Protein AF-A0A011TYC0-F1 (afdb_monomer_lite)

Foldseek 3Di:
DDPLCPPLADFPCLVVQLLSLLLDPPDDQVQDDDDPVLCVVLVHFDPQAPDRSSLSSNSSSVPTGDHDDDDDPDDDDDDPPDPVNDPVCLVRNLVRSLVSLVVC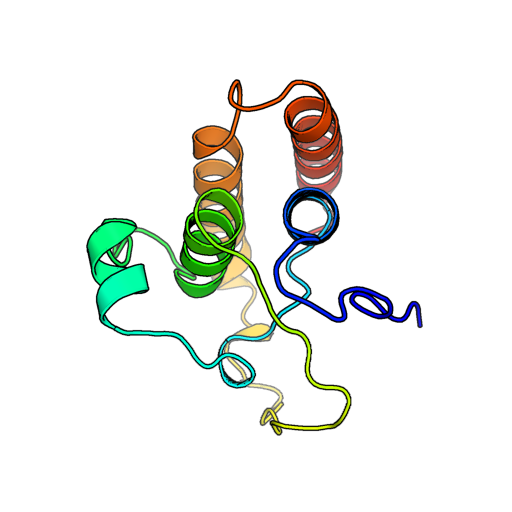PPVDPSSNVSNVVNNVCVVVVHD

Radius of gyration: 14.93 Å; chains: 1; bounding box: 38×31×38 Å

Sequence (127 aa):
MLPRLDGLIGPDRRYEFMSRMLQENVVPAPAVAMRTSAVRNAGGWDESLVFEDYDMWLKLGRQYGVAYTPGVVTAYRNLPGSMSHAQEWHAAMEGSLLRILDGIRGSDAGWDEIIRDRIARIGAGSL

Secondary structure (DSSP, 8-state):
---TTTT--STT-HHHHHHHHHH-----GGG----HHHHHHTT---TTSS--HHHHHHHHHTTS------S--------TT-GGG-GGGHHHHHHHHHHHHHTTTTS-HHHHHHHHHHHHHHHTT--

Structure (mmCIF, N/CA/C/O backbone):
data_AF-A0A011TYC0-F1
#
_entry.id   AF-A0A011TYC0-F1
#
loop_
_atom_site.group_PDB
_atom_site.id
_atom_site.type_symbol
_atom_site.label_atom_id
_atom_site.label_alt_id
_atom_site.label_comp_id
_atom_site.label_asym_id
_atom_site.label_entity_id
_atom_site.label_seq_id
_atom_site.pdbx_PDB_ins_code
_atom_site.Cartn_x
_atom_site.Cartn_y
_atom_site.Cartn_z
_atom_site.occupancy
_atom_site.B_iso_or_equiv
_atom_site.auth_seq_id
_atom_site.auth_comp_id
_atom_site.auth_asym_id
_atom_site.auth_atom_id
_atom_site.pdbx_PDB_model_num
ATOM 1 N N . MET A 1 1 ? 5.902 -20.657 1.930 1.00 39.56 1 MET A N 1
ATOM 2 C CA . MET A 1 1 ? 5.093 -19.516 1.454 1.00 39.56 1 MET A CA 1
ATOM 3 C C . MET A 1 1 ? 4.220 -19.087 2.620 1.00 39.56 1 MET A C 1
ATOM 5 O O . MET A 1 1 ? 3.355 -19.857 3.007 1.00 39.56 1 MET A O 1
ATOM 9 N N . LEU A 1 2 ? 4.538 -17.964 3.272 1.00 38.28 2 LEU A N 1
ATOM 10 C CA . LEU A 1 2 ? 3.740 -17.482 4.403 1.00 38.28 2 LEU A CA 1
ATOM 11 C C . LEU A 1 2 ? 2.335 -17.126 3.907 1.00 38.28 2 LEU A C 1
ATOM 13 O O . LEU A 1 2 ? 2.219 -16.532 2.830 1.00 38.28 2 LEU A O 1
ATOM 17 N N . PRO A 1 3 ? 1.283 -17.433 4.669 1.00 48.69 3 PRO A N 1
ATOM 18 C CA . PRO A 1 3 ? -0.030 -16.930 4.348 1.00 48.69 3 PRO A CA 1
ATOM 19 C C . PRO A 1 3 ? -0.089 -15.445 4.722 1.00 48.69 3 PRO A C 1
ATOM 21 O O . PRO A 1 3 ? -0.271 -15.065 5.882 1.00 48.69 3 PRO A O 1
ATOM 24 N N . ARG A 1 4 ? 0.182 -14.582 3.739 1.00 63.16 4 ARG A N 1
ATOM 25 C CA . ARG A 1 4 ? 0.539 -13.176 3.993 1.00 63.16 4 ARG A CA 1
ATOM 26 C C . ARG A 1 4 ? -0.595 -12.348 4.605 1.00 63.16 4 ARG A C 1
ATOM 28 O O . ARG A 1 4 ? -0.296 -11.331 5.219 1.00 63.16 4 ARG A O 1
ATOM 35 N N . LEU A 1 5 ? -1.849 -12.803 4.532 1.00 68.12 5 LEU A N 1
ATOM 36 C CA . LEU A 1 5 ? -3.020 -12.143 5.130 1.00 68.12 5 LEU A CA 1
ATOM 37 C C . LEU A 1 5 ? -3.921 -13.093 5.945 1.00 68.12 5 LEU A C 1
ATOM 39 O O . LEU A 1 5 ? -4.997 -12.680 6.378 1.00 68.12 5 LEU A O 1
ATOM 43 N N . ASP A 1 6 ? -3.507 -14.345 6.187 1.00 65.44 6 ASP A N 1
ATOM 44 C CA . ASP A 1 6 ? -4.338 -15.260 6.980 1.00 65.44 6 ASP A CA 1
ATOM 45 C C . ASP A 1 6 ? -4.484 -14.745 8.415 1.00 65.44 6 ASP A C 1
ATOM 47 O O . ASP A 1 6 ? -3.541 -14.222 9.017 1.00 65.44 6 ASP A O 1
ATOM 51 N N . GLY A 1 7 ? -5.690 -14.901 8.959 1.00 63.12 7 GLY A N 1
ATOM 52 C CA . GLY A 1 7 ? -6.052 -14.392 10.281 1.00 63.12 7 GLY A CA 1
ATOM 53 C C . GLY A 1 7 ? -6.607 -12.964 10.285 1.00 63.12 7 GLY A C 1
ATOM 54 O O . GLY A 1 7 ? -7.148 -12.549 11.307 1.00 63.12 7 GLY A O 1
ATOM 55 N N . LEU A 1 8 ? -6.586 -12.241 9.155 1.00 64.31 8 LEU A N 1
ATOM 56 C CA . LEU A 1 8 ? -7.276 -10.949 8.983 1.00 64.31 8 LEU A CA 1
ATOM 57 C C . LEU A 1 8 ? -8.770 -11.126 8.641 1.00 64.31 8 LEU A C 1
ATOM 59 O O . LEU A 1 8 ? -9.315 -10.479 7.745 1.00 64.31 8 LEU A O 1
ATOM 63 N N . ILE A 1 9 ? -9.443 -12.041 9.339 1.00 58.09 9 ILE A N 1
ATOM 64 C CA . ILE A 1 9 ? -10.889 -12.227 9.206 1.00 58.09 9 ILE A CA 1
ATOM 65 C C . ILE A 1 9 ? -11.572 -11.153 10.058 1.00 58.09 9 ILE A C 1
ATOM 67 O O . ILE A 1 9 ? -11.552 -11.219 11.285 1.00 58.09 9 ILE A O 1
ATOM 71 N N . GLY A 1 10 ? -12.186 -10.174 9.396 1.00 58.59 10 GLY A N 1
ATOM 72 C CA . GLY A 1 10 ? -13.012 -9.144 10.028 1.00 58.59 10 GLY A CA 1
ATOM 73 C C . GLY A 1 10 ? -12.387 -7.737 10.030 1.00 58.59 10 GLY A C 1
ATOM 74 O O . GLY A 1 10 ? -11.165 -7.593 10.034 1.00 58.59 10 GLY A O 1
ATOM 75 N N . PRO A 1 11 ? -13.230 -6.687 10.035 1.00 63.19 11 PRO A N 1
ATOM 76 C CA . PRO A 1 11 ? -12.836 -5.297 9.775 1.00 63.19 11 PRO A CA 1
ATOM 77 C C . PRO A 1 11 ? -11.899 -4.682 10.829 1.00 63.19 11 PRO A C 1
ATOM 79 O O . PRO A 1 11 ? -11.241 -3.685 10.546 1.00 63.19 11 PRO A O 1
ATOM 82 N N . ASP A 1 12 ? -11.780 -5.265 12.019 1.00 70.75 12 ASP A N 1
ATOM 83 C CA . ASP A 1 12 ? -11.117 -4.607 13.155 1.00 70.75 12 ASP A CA 1
ATOM 84 C C . ASP A 1 12 ? -9.594 -4.831 13.216 1.00 70.75 12 ASP A C 1
ATOM 86 O O . ASP A 1 12 ? -8.912 -4.329 14.107 1.00 70.75 12 ASP A O 1
ATOM 90 N N . ARG A 1 13 ? -9.010 -5.547 12.245 1.00 80.94 13 ARG A N 1
ATOM 91 C CA . ARG A 1 13 ? -7.571 -5.892 12.216 1.00 80.94 13 ARG A CA 1
ATOM 92 C C . ARG A 1 13 ? -6.713 -4.876 11.459 1.00 80.94 13 ARG A C 1
ATOM 94 O O . ARG A 1 13 ? -5.693 -5.214 10.859 1.00 80.94 13 ARG A O 1
ATOM 101 N N . ARG A 1 14 ? -7.119 -3.608 11.512 1.00 86.50 14 ARG A N 1
ATOM 102 C CA . ARG A 1 14 ? -6.520 -2.498 10.764 1.00 86.50 14 ARG A CA 1
ATOM 103 C C . ARG A 1 14 ? -5.011 -2.362 10.992 1.00 86.50 14 ARG A C 1
ATOM 105 O O . ARG A 1 14 ? -4.261 -2.230 10.031 1.00 86.50 14 ARG A O 1
ATOM 112 N N . TYR A 1 15 ? -4.567 -2.412 12.250 1.00 89.31 15 TYR A N 1
ATOM 113 C CA . TYR A 1 15 ? -3.147 -2.265 12.582 1.00 89.31 15 TYR A CA 1
ATOM 114 C C . TYR A 1 15 ? -2.304 -3.385 11.967 1.00 89.31 15 TYR A C 1
ATOM 116 O O . TYR A 1 15 ? -1.308 -3.113 11.311 1.00 89.31 15 TYR A O 1
ATOM 124 N N . GLU A 1 16 ? -2.746 -4.635 12.104 1.00 88.44 16 GLU A N 1
ATOM 125 C CA . GLU A 1 16 ? -2.044 -5.796 11.555 1.00 88.44 16 GLU A CA 1
ATOM 126 C C . GLU A 1 16 ? -2.020 -5.785 10.020 1.00 88.44 16 GLU A C 1
ATOM 128 O O . GLU A 1 16 ? -0.985 -6.079 9.420 1.00 88.44 16 GLU A O 1
ATOM 133 N N . PHE A 1 17 ? -3.135 -5.404 9.384 1.00 90.00 17 PHE A N 1
ATOM 134 C CA . PHE A 1 17 ? -3.180 -5.187 7.939 1.00 90.00 17 PHE A CA 1
ATOM 135 C C . PHE A 1 17 ? -2.142 -4.143 7.508 1.00 90.00 17 PHE A C 1
ATOM 137 O O . PHE A 1 17 ? -1.339 -4.411 6.616 1.00 90.00 17 PHE A O 1
ATOM 144 N N . MET A 1 18 ? -2.110 -2.986 8.179 1.00 92.94 18 MET A N 1
ATOM 145 C CA . MET A 1 18 ? -1.152 -1.921 7.884 1.00 92.94 18 MET A CA 1
ATOM 146 C C . MET A 1 18 ? 0.291 -2.375 8.091 1.00 92.94 18 MET A C 1
ATOM 148 O O . MET A 1 18 ? 1.108 -2.174 7.200 1.00 92.94 18 MET A O 1
ATOM 152 N N . SER A 1 19 ? 0.611 -3.042 9.202 1.00 92.75 19 SER A N 1
ATOM 153 C CA . SER A 1 19 ? 1.960 -3.556 9.461 1.00 92.75 19 SER A CA 1
ATOM 154 C C . SER A 1 19 ? 2.435 -4.503 8.356 1.00 92.75 19 SER A C 1
ATOM 156 O O . SER A 1 19 ? 3.564 -4.376 7.889 1.00 92.75 19 SER A O 1
ATOM 158 N N . ARG A 1 20 ? 1.572 -5.411 7.883 1.00 91.25 20 ARG A N 1
ATOM 159 C CA . ARG A 1 20 ? 1.898 -6.344 6.789 1.00 91.25 20 ARG A CA 1
ATOM 160 C C . ARG A 1 20 ? 2.061 -5.618 5.454 1.00 91.25 20 ARG A C 1
ATOM 162 O O . ARG A 1 20 ? 3.042 -5.849 4.755 1.00 91.25 20 ARG A O 1
ATOM 169 N N . MET A 1 21 ? 1.150 -4.700 5.128 1.00 93.56 21 MET A N 1
ATOM 170 C CA . MET A 1 21 ? 1.239 -3.912 3.897 1.00 93.56 21 MET A CA 1
ATOM 171 C C . MET A 1 21 ? 2.468 -3.004 3.884 1.00 93.56 21 MET A C 1
ATOM 173 O O . MET A 1 21 ? 3.078 -2.832 2.834 1.00 93.56 21 MET A O 1
ATOM 177 N N . LEU A 1 22 ? 2.873 -2.441 5.024 1.00 95.25 22 LEU A N 1
ATOM 178 C CA . LEU A 1 22 ? 4.084 -1.627 5.142 1.00 95.25 22 LEU A CA 1
ATOM 179 C C . LEU A 1 22 ? 5.365 -2.455 5.021 1.00 95.25 22 LEU A C 1
ATOM 181 O O . LEU A 1 22 ? 6.365 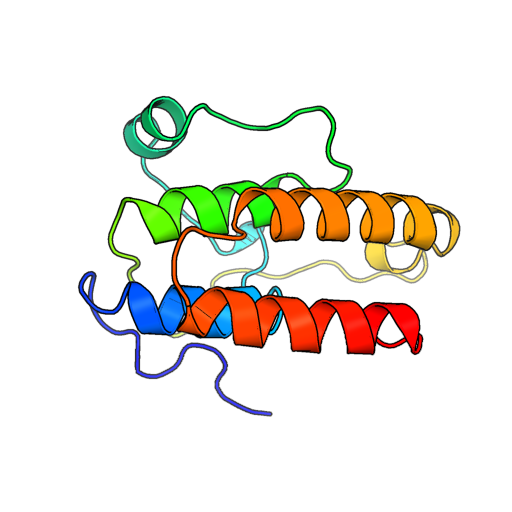-1.913 4.564 1.00 95.25 22 LEU A O 1
ATOM 185 N N . GLN A 1 23 ? 5.347 -3.752 5.338 1.00 93.62 23 GLN A N 1
ATOM 186 C CA . GLN A 1 23 ? 6.482 -4.651 5.094 1.00 93.62 23 GLN A CA 1
ATOM 187 C C . GLN A 1 23 ? 6.655 -4.985 3.608 1.00 93.62 23 GLN A C 1
ATOM 189 O O . GLN A 1 23 ? 7.789 -5.015 3.122 1.00 93.62 23 GLN A O 1
ATOM 194 N N . GLU A 1 24 ? 5.554 -5.225 2.894 1.00 90.00 24 GLU A N 1
ATOM 195 C CA . GLU A 1 24 ? 5.540 -5.581 1.472 1.00 90.00 24 GLU A CA 1
ATOM 196 C C . GLU A 1 24 ? 4.145 -5.326 0.865 1.00 90.00 24 GLU A C 1
ATOM 198 O O . GLU A 1 24 ? 3.130 -5.486 1.542 1.00 90.00 24 GLU A O 1
ATOM 203 N N . ASN A 1 25 ? 4.065 -4.967 -0.423 1.00 91.12 25 ASN A N 1
ATOM 204 C CA . ASN A 1 25 ? 2.776 -4.933 -1.120 1.00 91.12 25 ASN A CA 1
ATOM 205 C C . ASN A 1 25 ? 2.308 -6.366 -1.435 1.00 91.12 25 ASN A C 1
ATOM 207 O O . ASN A 1 25 ? 2.752 -6.972 -2.407 1.00 91.12 25 ASN A O 1
ATOM 211 N N . VAL A 1 26 ? 1.422 -6.913 -0.600 1.00 87.88 26 VAL A N 1
ATOM 212 C CA . VAL A 1 26 ? 0.963 -8.312 -0.703 1.00 87.88 26 VAL A CA 1
ATOM 213 C C . VAL A 1 26 ? -0.421 -8.466 -1.342 1.00 87.88 26 VAL A C 1
ATOM 215 O O . VAL A 1 26 ? -0.907 -9.591 -1.471 1.00 87.88 26 VAL A O 1
ATOM 218 N N . VAL A 1 27 ? -1.064 -7.359 -1.731 1.00 89.12 27 VAL A N 1
ATOM 219 C CA . VAL A 1 27 ? -2.420 -7.342 -2.298 1.00 89.12 27 VAL A CA 1
ATOM 220 C C . VAL A 1 27 ? -2.364 -6.874 -3.754 1.00 89.12 27 VAL A C 1
ATOM 222 O O . VAL A 1 27 ? -2.133 -5.692 -4.002 1.00 89.12 27 VAL A O 1
ATOM 225 N N . PRO A 1 28 ? -2.602 -7.758 -4.736 1.00 89.38 28 PRO A N 1
ATOM 226 C CA . PRO A 1 28 ? -2.648 -7.345 -6.131 1.00 89.38 28 PRO A CA 1
ATOM 227 C C . PRO A 1 28 ? -3.935 -6.556 -6.414 1.00 89.38 28 PRO A C 1
ATOM 229 O O . PRO A 1 28 ? -5.020 -6.985 -6.015 1.00 89.38 28 PRO A O 1
ATOM 232 N N . ALA A 1 29 ? -3.839 -5.461 -7.178 1.00 92.81 29 ALA A N 1
ATOM 233 C CA . ALA A 1 29 ? -4.989 -4.637 -7.563 1.00 92.81 29 ALA A CA 1
ATOM 234 C C . ALA A 1 29 ? -6.251 -5.402 -8.013 1.00 92.81 29 ALA A C 1
ATOM 236 O O . ALA A 1 29 ? -7.331 -5.110 -7.495 1.00 92.81 29 ALA A O 1
ATOM 237 N N . PRO A 1 30 ? -6.178 -6.403 -8.919 1.00 92.88 30 PRO A N 1
ATOM 238 C CA . PRO A 1 30 ? -7.379 -7.075 -9.416 1.00 92.88 30 PRO A CA 1
ATOM 239 C C . PRO A 1 30 ? -8.055 -7.999 -8.389 1.00 92.88 30 PRO A C 1
ATOM 241 O O . PRO A 1 30 ? -9.080 -8.594 -8.710 1.00 92.88 30 PRO A O 1
ATOM 244 N N . ALA A 1 31 ? -7.496 -8.159 -7.184 1.00 92.06 31 ALA A N 1
ATOM 245 C CA . ALA A 1 31 ? -8.109 -8.926 -6.100 1.00 92.06 31 ALA A CA 1
ATOM 246 C C . ALA A 1 31 ? -8.937 -8.062 -5.133 1.00 92.06 31 ALA A C 1
ATOM 248 O O . ALA A 1 31 ? -9.486 -8.599 -4.170 1.00 92.06 31 ALA A O 1
ATOM 249 N N . VAL A 1 32 ? -9.029 -6.744 -5.352 1.00 93.19 32 VAL A N 1
ATOM 250 C CA . VAL A 1 32 ? -9.664 -5.825 -4.399 1.00 93.19 32 VAL A CA 1
ATOM 251 C C . VAL A 1 32 ? -10.991 -5.285 -4.915 1.00 93.19 32 VAL A C 1
ATOM 253 O O . VAL A 1 32 ? -11.090 -4.751 -6.017 1.00 93.19 32 VAL A O 1
ATOM 256 N N . ALA A 1 33 ? -12.008 -5.355 -4.057 1.00 94.00 33 ALA A N 1
ATOM 257 C CA . ALA A 1 33 ? -13.243 -4.599 -4.194 1.00 94.00 33 ALA A CA 1
ATOM 258 C C . ALA A 1 33 ? -13.311 -3.525 -3.102 1.00 94.00 33 ALA A C 1
ATOM 260 O O . ALA A 1 33 ? -12.963 -3.768 -1.947 1.00 94.00 33 ALA A O 1
ATOM 261 N N . MET A 1 34 ? -13.789 -2.336 -3.460 1.00 94.62 34 MET A N 1
ATOM 262 C CA . MET A 1 34 ? -13.832 -1.180 -2.565 1.00 94.62 34 MET A CA 1
ATOM 263 C C . MET A 1 34 ? -15.109 -0.370 -2.760 1.00 94.62 34 MET A C 1
ATOM 265 O O . MET A 1 34 ? -15.710 -0.354 -3.835 1.00 94.62 34 MET A O 1
ATOM 269 N N . ARG A 1 35 ? -15.530 0.332 -1.706 1.00 96.06 35 ARG A N 1
ATOM 270 C CA . ARG A 1 35 ? -16.657 1.266 -1.787 1.00 96.06 35 ARG A CA 1
ATOM 271 C C . ARG A 1 35 ? -16.195 2.557 -2.450 1.00 96.06 35 ARG A C 1
ATOM 273 O O . ARG A 1 35 ? -15.248 3.180 -1.980 1.00 96.06 35 ARG A O 1
ATOM 280 N N . THR A 1 36 ? -16.924 3.018 -3.463 1.00 97.62 36 THR A N 1
ATOM 281 C CA . THR A 1 36 ? -16.636 4.293 -4.144 1.00 97.62 36 THR A CA 1
ATOM 282 C C . THR A 1 36 ? -16.561 5.470 -3.169 1.00 97.62 36 THR A C 1
ATOM 284 O O . THR A 1 36 ? -15.696 6.329 -3.306 1.00 97.62 36 THR A O 1
ATOM 287 N N . SER A 1 37 ? -17.440 5.511 -2.164 1.00 97.81 37 SER A N 1
ATOM 288 C CA . SER A 1 37 ? -17.429 6.566 -1.145 1.00 97.81 37 SER A CA 1
ATOM 289 C C . SER A 1 37 ? -16.155 6.561 -0.300 1.00 97.81 37 SER A C 1
ATOM 291 O O . SER A 1 37 ? -15.627 7.628 -0.015 1.00 97.81 37 SER A O 1
ATOM 293 N N . ALA A 1 38 ? -15.623 5.386 0.047 1.00 96.75 38 ALA A N 1
ATOM 294 C CA . ALA A 1 38 ? -14.386 5.269 0.817 1.00 96.75 38 ALA A CA 1
ATOM 295 C C . ALA A 1 38 ? -13.181 5.797 0.025 1.00 96.75 38 ALA A C 1
ATOM 297 O O . ALA A 1 38 ? -12.389 6.560 0.565 1.00 96.75 38 ALA A O 1
ATOM 298 N N . VAL A 1 39 ? -13.097 5.478 -1.272 1.00 97.62 39 VAL A N 1
ATOM 299 C CA . VAL A 1 39 ? -12.052 6.000 -2.174 1.00 97.62 39 VAL A CA 1
ATOM 300 C C . VAL A 1 39 ? -12.097 7.527 -2.250 1.00 97.62 39 VAL A C 1
ATOM 302 O O . VAL A 1 39 ? -11.070 8.190 -2.139 1.00 97.62 39 VAL A O 1
ATOM 305 N N . ARG A 1 40 ? -13.297 8.104 -2.402 1.00 97.62 40 ARG A N 1
ATOM 306 C CA . ARG A 1 40 ? -13.473 9.565 -2.460 1.00 97.62 40 ARG A CA 1
ATOM 307 C C . ARG A 1 40 ? -13.096 10.241 -1.143 1.00 97.62 40 ARG A C 1
ATOM 309 O O . ARG A 1 40 ? -12.403 11.250 -1.161 1.00 97.62 40 ARG A O 1
ATOM 316 N N . ASN A 1 41 ? -13.508 9.668 -0.015 1.00 97.56 41 ASN A N 1
ATOM 317 C CA . ASN A 1 41 ? -13.194 10.195 1.315 1.00 97.56 41 ASN A CA 1
ATOM 318 C C . ASN A 1 41 ? -11.700 10.089 1.653 1.00 97.56 41 ASN A C 1
ATOM 320 O O . ASN A 1 41 ? -11.169 10.937 2.362 1.00 97.56 41 ASN A O 1
ATOM 324 N N . ALA A 1 42 ? -11.016 9.084 1.104 1.00 95.88 42 ALA A N 1
ATOM 325 C CA . ALA A 1 42 ? -9.576 8.909 1.231 1.00 95.88 42 ALA A CA 1
ATOM 326 C C . ALA A 1 42 ? -8.747 9.911 0.397 1.00 95.88 42 ALA A C 1
ATOM 328 O O . ALA A 1 42 ? -7.519 9.860 0.439 1.00 95.88 42 ALA A O 1
ATOM 329 N N . GLY A 1 43 ? -9.394 10.814 -0.350 1.00 96.12 43 GLY A N 1
ATOM 330 C CA . GLY A 1 43 ? -8.735 11.813 -1.196 1.00 96.12 43 GLY A CA 1
ATOM 331 C C . GLY A 1 43 ? -8.481 11.355 -2.634 1.00 96.12 43 GLY A C 1
ATOM 332 O O . GLY A 1 43 ? -7.872 12.094 -3.398 1.00 96.12 43 GLY A O 1
ATOM 333 N N . GLY A 1 44 ? -8.972 10.175 -3.024 1.00 96.50 44 GLY A N 1
ATOM 334 C CA . GLY A 1 44 ? -8.798 9.646 -4.374 1.00 96.50 44 GLY A CA 1
ATOM 335 C C . GLY A 1 44 ? -7.376 9.165 -4.684 1.00 96.50 44 GLY A C 1
ATOM 336 O O . GLY A 1 44 ? -6.531 8.992 -3.797 1.00 96.50 44 GLY A O 1
ATOM 337 N N . TRP A 1 45 ? -7.164 8.880 -5.967 1.00 97.25 45 TRP A N 1
ATOM 338 C CA . TRP A 1 45 ? -5.913 8.368 -6.521 1.00 97.25 45 TRP A CA 1
ATOM 339 C C . TRP A 1 45 ? -4.876 9.483 -6.666 1.00 97.25 45 TRP A C 1
ATOM 341 O O . TRP A 1 45 ? -5.227 10.601 -7.036 1.00 97.25 45 TRP A O 1
ATOM 351 N N . ASP A 1 46 ? -3.609 9.174 -6.395 1.00 96.62 46 ASP A N 1
ATOM 352 C CA . ASP A 1 46 ? -2.494 10.059 -6.733 1.00 96.62 46 ASP A CA 1
ATOM 353 C C . ASP A 1 46 ? -1.975 9.703 -8.133 1.00 96.62 46 ASP A C 1
ATOM 355 O O . ASP A 1 46 ? -1.270 8.713 -8.324 1.00 96.62 46 ASP A O 1
ATOM 359 N N . GLU A 1 47 ? -2.346 10.522 -9.117 1.00 96.00 47 GLU A N 1
ATOM 360 C CA . GLU A 1 47 ? -1.994 10.337 -10.532 1.00 96.00 47 GLU A CA 1
ATOM 361 C C . GLU A 1 47 ? -0.496 10.565 -10.824 1.00 96.00 47 GLU A C 1
ATOM 363 O O . GLU A 1 47 ? -0.042 10.338 -11.943 1.00 96.00 47 GLU A O 1
ATOM 368 N N . SER A 1 48 ? 0.293 11.008 -9.835 1.00 95.31 48 SER A N 1
ATOM 369 C CA . SER A 1 48 ? 1.746 11.190 -9.968 1.00 95.31 48 SER A CA 1
ATOM 370 C C . SER A 1 48 ? 2.566 9.925 -9.664 1.00 95.31 48 SER A C 1
ATOM 372 O O . SER A 1 48 ? 3.802 9.939 -9.767 1.00 95.31 48 SER A O 1
ATOM 374 N N . LEU A 1 49 ? 1.913 8.841 -9.236 1.00 95.75 49 LEU A N 1
ATOM 375 C CA . LEU A 1 49 ? 2.545 7.558 -8.930 1.00 95.75 49 LEU A CA 1
ATOM 376 C C . LEU A 1 49 ? 2.563 6.643 -10.158 1.00 95.75 49 LEU A C 1
ATOM 378 O O . LEU A 1 49 ? 1.651 6.652 -10.975 1.00 95.75 49 LEU A O 1
ATOM 382 N N . VAL A 1 50 ? 3.600 5.809 -10.259 1.00 93.56 50 VAL A N 1
ATOM 383 C CA . VAL A 1 50 ? 3.686 4.760 -11.296 1.00 93.56 50 VAL A CA 1
ATOM 384 C C . VAL A 1 50 ? 2.744 3.590 -11.001 1.00 93.56 50 VAL A C 1
ATOM 386 O O . VAL A 1 50 ? 2.317 2.895 -11.918 1.00 93.56 50 VAL A O 1
ATOM 389 N N . PHE A 1 51 ? 2.446 3.361 -9.722 1.00 92.50 51 PHE A N 1
ATOM 390 C CA . PHE A 1 51 ? 1.467 2.386 -9.257 1.00 92.50 51 PHE A CA 1
ATOM 391 C C . PHE A 1 51 ? 0.689 2.997 -8.088 1.00 92.50 51 PHE A C 1
ATOM 393 O O . PHE A 1 51 ? 1.206 3.239 -6.996 1.00 92.50 51 PHE A O 1
ATOM 400 N N . GLU A 1 52 ? -0.561 3.327 -8.363 1.00 95.62 52 GLU A N 1
ATOM 401 C CA . GLU A 1 52 ? -1.458 4.071 -7.487 1.00 95.62 52 GLU A CA 1
ATOM 402 C C . GLU A 1 52 ? -2.258 3.162 -6.540 1.00 95.62 52 GLU A C 1
ATOM 404 O O . GLU A 1 52 ? -2.740 3.600 -5.493 1.00 95.62 52 GLU A O 1
ATOM 409 N N . ASP A 1 53 ? -2.386 1.881 -6.897 1.00 96.31 53 ASP A N 1
ATOM 410 C CA . ASP A 1 53 ? -3.114 0.851 -6.154 1.00 96.31 53 ASP A CA 1
ATOM 411 C C . ASP A 1 53 ? -2.610 0.716 -4.715 1.00 96.31 53 ASP A C 1
ATOM 413 O O . ASP A 1 53 ? -3.390 0.793 -3.764 1.00 96.31 53 ASP A O 1
ATOM 417 N N . TYR A 1 54 ? -1.296 0.598 -4.544 1.00 96.69 54 TYR A N 1
ATOM 418 C CA . TYR A 1 54 ? -0.673 0.413 -3.242 1.00 96.69 54 TYR A CA 1
ATOM 419 C C . TYR A 1 54 ? -0.901 1.596 -2.295 1.00 96.69 54 TYR A C 1
ATOM 421 O O . TYR A 1 54 ? -1.236 1.391 -1.126 1.00 96.69 54 TYR A O 1
ATOM 429 N N . ASP A 1 55 ? -0.783 2.822 -2.806 1.00 97.75 55 ASP A N 1
ATOM 430 C CA . ASP A 1 55 ? -1.105 4.038 -2.055 1.00 97.75 55 ASP A CA 1
ATOM 431 C C . ASP A 1 55 ? -2.563 4.020 -1.569 1.00 97.75 55 ASP A C 1
ATOM 433 O O . ASP A 1 55 ? -2.842 4.245 -0.388 1.00 97.75 55 ASP A O 1
ATOM 437 N N . MET A 1 56 ? -3.502 3.645 -2.445 1.00 97.62 56 MET A N 1
ATOM 438 C CA . MET A 1 56 ? -4.915 3.536 -2.084 1.00 97.62 56 MET A CA 1
ATOM 439 C C . MET A 1 56 ? -5.171 2.472 -1.011 1.00 97.62 56 MET A C 1
ATOM 441 O O . MET A 1 56 ? -5.946 2.717 -0.083 1.00 97.62 56 MET A O 1
ATOM 445 N N . TRP A 1 57 ? -4.508 1.313 -1.070 1.00 95.56 57 TRP A N 1
ATOM 446 C CA . TRP A 1 57 ? -4.654 0.281 -0.035 1.00 95.56 57 TRP A CA 1
ATOM 447 C C . TRP A 1 57 ? -4.215 0.782 1.338 1.00 95.56 57 TRP A C 1
ATOM 449 O O . TRP A 1 57 ? -4.898 0.520 2.330 1.00 95.56 57 TRP A O 1
ATOM 459 N N . LEU A 1 58 ? -3.125 1.548 1.401 1.00 95.81 58 LEU A N 1
ATOM 460 C CA . LEU A 1 58 ? -2.638 2.141 2.645 1.00 95.81 58 LEU A CA 1
ATOM 461 C C . LEU A 1 58 ? -3.555 3.267 3.129 1.00 95.81 58 LEU A C 1
ATOM 463 O O . LEU A 1 58 ? -3.866 3.326 4.318 1.00 95.81 58 LEU A O 1
ATOM 467 N N . LYS A 1 59 ? -4.051 4.131 2.236 1.00 96.00 59 LYS A N 1
ATOM 468 C CA . LYS A 1 59 ? -5.039 5.167 2.583 1.00 96.00 59 LYS A CA 1
ATOM 469 C C . LYS A 1 59 ? -6.304 4.554 3.182 1.00 96.00 59 LYS A C 1
ATOM 471 O O . LYS A 1 59 ? -6.734 4.960 4.263 1.00 96.00 59 LYS A O 1
ATOM 476 N N . LEU A 1 60 ? -6.870 3.538 2.528 1.00 94.62 60 LEU A N 1
ATOM 477 C CA . LEU A 1 60 ? -8.066 2.846 3.008 1.00 94.62 60 LEU A CA 1
ATOM 478 C C . LEU A 1 60 ? -7.789 2.079 4.303 1.00 94.62 60 LEU A C 1
ATOM 480 O O . LEU A 1 60 ? -8.550 2.215 5.259 1.00 94.62 60 LEU A O 1
ATOM 484 N N . GLY A 1 61 ? -6.671 1.356 4.384 1.00 92.00 61 GLY A N 1
ATOM 485 C CA . GLY A 1 61 ? -6.226 0.667 5.596 1.00 92.00 61 GLY A CA 1
ATOM 486 C C . GLY A 1 61 ? -5.899 1.613 6.754 1.00 92.00 61 GLY A C 1
ATOM 487 O O . GLY A 1 61 ? -5.870 1.190 7.902 1.00 92.00 61 GLY A O 1
ATOM 488 N N . ARG A 1 62 ? -5.696 2.913 6.517 1.00 91.81 62 ARG A N 1
ATOM 489 C CA . ARG A 1 62 ? -5.552 3.928 7.574 1.00 91.81 62 ARG A CA 1
ATOM 490 C C . ARG A 1 62 ? -6.875 4.537 8.039 1.00 91.81 62 ARG A C 1
ATOM 492 O O . ARG A 1 62 ? -6.879 5.265 9.024 1.00 91.81 62 ARG A O 1
ATOM 499 N N . GLN A 1 63 ? -7.987 4.273 7.374 1.00 91.25 63 GLN A N 1
ATOM 500 C CA . GLN A 1 63 ? -9.261 4.925 7.702 1.00 91.25 63 GLN A CA 1
ATOM 501 C C . GLN A 1 63 ? -10.378 3.929 7.990 1.00 91.25 63 GLN A C 1
ATOM 503 O O . GLN A 1 63 ? -11.286 4.221 8.764 1.00 91.25 63 GLN A O 1
ATOM 508 N N . TYR A 1 64 ? -10.293 2.742 7.401 1.00 89.81 64 TYR A N 1
ATOM 509 C CA . TYR A 1 64 ? -11.358 1.759 7.383 1.00 89.81 64 TYR A CA 1
ATOM 510 C C . TYR A 1 64 ? -10.845 0.380 7.789 1.00 89.81 64 TYR A C 1
ATOM 512 O O . TYR A 1 64 ? -9.644 0.109 7.817 1.00 89.81 64 TYR A O 1
ATOM 520 N N . GLY A 1 65 ? -11.793 -0.498 8.100 1.00 83.62 65 GLY A N 1
ATOM 521 C CA . GLY A 1 65 ? -11.527 -1.918 8.247 1.00 83.62 65 GLY A CA 1
ATOM 522 C C . GLY A 1 65 ? -11.388 -2.622 6.901 1.00 83.62 65 GLY A C 1
ATOM 523 O O . GLY A 1 65 ? -11.997 -2.215 5.909 1.00 83.62 65 GLY A O 1
ATOM 524 N N . VAL A 1 66 ? -10.617 -3.706 6.883 1.00 84.81 66 VAL A N 1
ATOM 525 C CA . VAL A 1 66 ? -10.406 -4.553 5.703 1.00 84.81 66 VAL A CA 1
ATOM 526 C C . VAL A 1 66 ? -10.958 -5.942 5.993 1.00 84.81 66 VAL A C 1
ATOM 528 O O . VAL A 1 66 ? -10.743 -6.483 7.072 1.00 84.81 66 VAL A O 1
ATOM 531 N N . ALA A 1 67 ? -11.682 -6.516 5.034 1.00 85.06 67 ALA A N 1
ATOM 532 C CA . ALA A 1 67 ? -12.144 -7.895 5.105 1.00 85.06 67 ALA A CA 1
ATOM 533 C C . ALA A 1 67 ? -11.359 -8.750 4.108 1.00 85.06 67 ALA A C 1
ATOM 535 O O . ALA A 1 67 ? -11.294 -8.427 2.923 1.00 85.06 67 ALA A O 1
ATOM 536 N N . TYR A 1 68 ? -10.790 -9.852 4.590 1.00 84.00 68 TYR A N 1
ATOM 537 C CA . TYR A 1 68 ? -10.152 -10.858 3.752 1.00 84.00 68 TYR A CA 1
ATOM 538 C C . TYR A 1 68 ? -11.137 -11.982 3.423 1.00 84.00 68 TYR A C 1
ATOM 540 O O . TYR A 1 68 ? -11.799 -12.519 4.312 1.00 84.00 68 TYR A O 1
ATOM 548 N N . THR A 1 69 ? -11.218 -12.345 2.143 1.00 81.69 69 THR A N 1
ATOM 549 C CA . THR A 1 69 ? -11.957 -13.527 1.683 1.00 81.69 69 THR A CA 1
ATOM 550 C C . THR A 1 69 ? -10.949 -14.572 1.212 1.00 81.69 69 THR A C 1
ATOM 552 O O . THR A 1 69 ? -10.214 -14.291 0.264 1.00 81.69 69 THR A O 1
ATOM 555 N N . PRO A 1 70 ? -10.879 -15.756 1.847 1.00 79.25 70 PRO A N 1
ATOM 556 C CA . PRO A 1 70 ? -9.960 -16.800 1.418 1.00 79.25 70 PRO A CA 1
ATOM 557 C C . PRO A 1 70 ? -10.375 -17.362 0.053 1.00 79.25 70 PRO A C 1
ATOM 559 O O . PRO A 1 70 ? -11.561 -17.534 -0.226 1.00 79.25 70 PRO A O 1
ATOM 562 N N . GLY A 1 71 ? -9.387 -17.696 -0.776 1.00 83.44 71 GLY A N 1
ATOM 563 C CA . GLY A 1 71 ? -9.591 -18.322 -2.083 1.00 83.44 71 GLY A CA 1
ATOM 564 C C . GLY A 1 71 ? -8.971 -17.542 -3.240 1.00 83.44 71 GLY A C 1
ATOM 565 O O . GLY A 1 71 ? -8.509 -16.412 -3.095 1.00 83.44 71 GLY A O 1
ATOM 566 N N . VAL A 1 72 ? -8.942 -18.174 -4.413 1.00 87.56 72 VAL A N 1
ATOM 567 C CA . VAL A 1 72 ? -8.444 -17.547 -5.641 1.00 87.56 72 VAL A CA 1
ATOM 568 C C . VAL A 1 72 ? -9.572 -16.731 -6.264 1.00 87.56 72 VAL A C 1
ATOM 570 O O . VAL A 1 72 ? -10.534 -17.296 -6.777 1.00 87.56 72 VAL A O 1
ATOM 573 N N . VAL A 1 73 ? -9.447 -15.404 -6.218 1.00 90.25 73 VAL A N 1
ATOM 574 C CA . VAL A 1 73 ? -10.445 -14.463 -6.768 1.00 90.25 73 VAL A CA 1
ATOM 575 C C . VAL A 1 73 ? -10.017 -13.821 -8.088 1.00 90.25 73 VAL A C 1
ATOM 577 O O . VAL A 1 73 ? -10.817 -13.161 -8.742 1.00 90.25 73 VAL A O 1
ATOM 580 N N . THR A 1 74 ? -8.758 -13.996 -8.492 1.00 90.75 74 THR A N 1
ATOM 581 C CA . THR A 1 74 ? -8.212 -13.390 -9.708 1.00 90.75 74 THR A CA 1
ATOM 582 C C . THR A 1 74 ? -7.135 -14.267 -10.338 1.00 90.75 74 THR A C 1
ATOM 584 O O . THR A 1 74 ? -6.474 -15.046 -9.650 1.00 90.75 74 THR A O 1
ATOM 587 N N . ALA A 1 75 ? -6.951 -14.121 -11.648 1.00 90.38 75 ALA A N 1
ATOM 588 C CA . ALA A 1 75 ? -5.870 -14.732 -12.406 1.00 90.38 75 ALA A CA 1
ATOM 589 C C . ALA A 1 75 ? -5.108 -13.634 -13.151 1.00 90.38 75 ALA A C 1
ATOM 591 O O . ALA A 1 75 ? -5.694 -12.843 -13.891 1.00 90.38 75 ALA A O 1
ATOM 592 N N . TYR A 1 76 ? -3.791 -13.590 -12.958 1.00 87.00 76 TYR A N 1
ATOM 593 C CA . TYR A 1 76 ? -2.920 -12.620 -13.612 1.00 87.00 76 TYR A CA 1
ATOM 594 C C . TYR A 1 76 ? -2.229 -13.250 -14.820 1.00 87.00 76 TYR A C 1
ATOM 596 O O . TYR A 1 76 ? -1.628 -14.322 -14.725 1.00 87.00 76 TYR A O 1
ATOM 604 N N . ARG A 1 77 ? -2.291 -12.570 -15.968 1.00 90.56 77 ARG A N 1
ATOM 605 C CA . ARG A 1 77 ? -1.588 -12.996 -17.179 1.00 90.56 77 ARG A CA 1
ATOM 606 C C . ARG A 1 77 ? -0.124 -12.571 -17.101 1.00 90.56 77 ARG A C 1
ATOM 608 O O . ARG A 1 77 ? 0.198 -11.397 -17.259 1.00 90.56 77 ARG A O 1
ATOM 615 N N . ASN A 1 78 ? 0.751 -13.552 -16.924 1.00 90.75 78 ASN A N 1
ATOM 616 C CA . ASN A 1 78 ? 2.194 -13.360 -16.913 1.00 90.75 78 ASN A CA 1
ATOM 617 C C . ASN A 1 78 ? 2.805 -13.835 -18.239 1.00 90.75 78 ASN A C 1
ATOM 619 O O . ASN A 1 78 ? 2.720 -15.016 -18.570 1.00 90.75 78 ASN A O 1
ATOM 623 N N . LEU A 1 79 ? 3.396 -12.918 -19.001 1.00 93.25 79 LEU A N 1
ATOM 624 C CA . LEU A 1 79 ? 4.097 -13.184 -20.256 1.00 93.25 79 LEU A CA 1
ATOM 625 C C . LEU A 1 79 ? 5.510 -12.589 -20.187 1.00 93.25 79 LEU A C 1
ATOM 627 O O . LEU A 1 79 ? 5.722 -11.662 -19.411 1.00 93.25 79 LEU A O 1
ATOM 631 N N . PRO A 1 80 ? 6.459 -13.024 -21.038 1.00 91.88 80 PRO A N 1
ATOM 632 C CA . PRO A 1 80 ? 7.811 -12.454 -21.060 1.00 91.88 80 PRO A CA 1
ATOM 633 C C . PRO A 1 80 ? 7.849 -10.930 -21.260 1.00 91.88 80 PRO A C 1
ATOM 635 O O . PRO A 1 80 ? 8.699 -10.260 -20.692 1.00 91.88 80 PRO A O 1
ATOM 638 N N . GLY A 1 81 ? 6.904 -10.379 -22.031 1.00 89.50 81 GLY A N 1
ATOM 639 C CA . GLY A 1 81 ? 6.752 -8.935 -22.251 1.00 89.50 81 GLY A CA 1
ATOM 640 C C . GLY A 1 81 ? 5.780 -8.240 -21.292 1.00 89.50 81 GLY A C 1
ATOM 641 O O . GLY A 1 81 ? 5.298 -7.156 -21.609 1.00 89.50 81 GLY A O 1
ATOM 642 N N . SER A 1 82 ? 5.401 -8.869 -20.173 1.00 88.94 82 SER A N 1
ATOM 643 C CA . SER A 1 82 ? 4.563 -8.211 -19.165 1.00 88.94 82 SER A CA 1
ATOM 644 C C . SER A 1 82 ? 5.291 -7.011 -18.558 1.00 88.94 82 SER A C 1
ATOM 646 O O . SER A 1 82 ? 6.483 -7.078 -18.271 1.00 88.94 82 SER A O 1
ATOM 648 N N . MET A 1 83 ? 4.541 -5.938 -18.293 1.00 84.12 83 MET A N 1
ATOM 649 C CA . MET A 1 83 ? 5.051 -4.701 -17.682 1.00 84.12 83 MET A CA 1
ATOM 650 C C . MET A 1 83 ? 5.798 -4.950 -16.364 1.00 84.12 83 MET A C 1
ATOM 652 O O . MET A 1 83 ? 6.784 -4.285 -16.083 1.00 84.12 83 MET A O 1
ATOM 656 N N . SER A 1 84 ? 5.386 -5.961 -15.594 1.00 81.62 84 SER A N 1
ATOM 657 C CA . SER A 1 84 ? 6.048 -6.369 -14.350 1.00 81.62 84 SER A CA 1
ATOM 658 C C . SER A 1 84 ? 7.504 -6.825 -14.518 1.00 81.62 84 SER A C 1
ATOM 660 O O . SER A 1 84 ? 8.205 -6.945 -13.522 1.00 81.62 84 SER A O 1
ATOM 662 N N . HIS A 1 85 ? 7.952 -7.118 -15.745 1.00 86.25 85 HIS A N 1
ATOM 663 C CA . HIS A 1 85 ? 9.337 -7.511 -16.049 1.00 86.25 85 HIS A CA 1
ATOM 664 C C . HIS A 1 85 ? 10.183 -6.363 -16.606 1.00 86.25 85 HIS A C 1
ATOM 666 O O . HIS A 1 85 ? 11.376 -6.540 -16.854 1.00 86.25 85 HIS A O 1
ATOM 672 N N . ALA A 1 86 ? 9.578 -5.204 -16.862 1.00 85.06 86 ALA A N 1
ATOM 673 C CA . ALA A 1 86 ? 10.239 -4.107 -17.546 1.00 85.06 86 ALA A CA 1
ATOM 674 C C . ALA A 1 86 ? 11.150 -3.334 -16.575 1.00 85.06 86 ALA A C 1
ATOM 676 O O . ALA A 1 86 ? 10.699 -2.502 -15.789 1.00 85.06 86 ALA A O 1
ATOM 677 N N . GLN A 1 87 ? 12.458 -3.602 -16.660 1.00 83.81 87 GLN A N 1
ATOM 678 C CA . GLN A 1 87 ? 13.482 -3.013 -15.782 1.00 83.81 87 GLN A CA 1
ATOM 679 C C . GLN A 1 87 ? 13.535 -1.482 -15.837 1.00 83.81 87 GLN A C 1
ATOM 681 O O . GLN A 1 87 ? 13.891 -0.838 -14.854 1.00 83.81 87 GLN A O 1
ATOM 686 N N . GLU A 1 88 ? 13.157 -0.891 -16.971 1.00 85.44 88 GLU A N 1
ATOM 687 C CA . GLU A 1 88 ? 13.086 0.561 -17.167 1.00 85.44 88 GLU A CA 1
ATOM 688 C C . GLU A 1 88 ? 12.158 1.266 -16.161 1.00 85.44 88 GLU A C 1
ATOM 690 O O . GLU A 1 88 ? 12.371 2.435 -15.844 1.00 85.44 88 GLU A O 1
ATOM 695 N N . TRP A 1 89 ? 11.186 0.548 -15.589 1.00 85.75 89 TRP A N 1
ATOM 696 C CA . TRP A 1 89 ? 10.269 1.092 -14.589 1.00 85.75 89 TRP A CA 1
ATOM 697 C C . TRP A 1 89 ? 10.815 1.024 -13.165 1.00 85.75 89 TRP A C 1
ATOM 699 O O . TRP A 1 89 ? 10.275 1.704 -12.298 1.00 85.75 89 TRP A O 1
ATOM 709 N N . HIS A 1 90 ? 11.891 0.274 -12.898 1.00 86.31 90 HIS A N 1
ATOM 710 C CA . HIS A 1 90 ? 12.366 0.022 -11.531 1.00 86.31 90 HIS A CA 1
ATOM 711 C C . HIS A 1 90 ? 12.654 1.309 -10.753 1.00 86.31 90 HIS A C 1
ATOM 713 O O . HIS A 1 90 ? 12.157 1.466 -9.643 1.00 86.31 90 HIS A O 1
ATOM 719 N N . ALA A 1 91 ? 13.383 2.260 -11.344 1.00 88.44 91 ALA A N 1
ATOM 720 C CA . ALA A 1 91 ? 13.704 3.521 -10.672 1.00 88.44 91 ALA A CA 1
ATOM 721 C C . ALA A 1 91 ? 12.448 4.366 -10.393 1.00 88.44 91 ALA A C 1
ATOM 723 O O . ALA A 1 91 ? 12.312 4.974 -9.332 1.00 88.44 91 ALA A O 1
ATOM 724 N N . ALA A 1 92 ? 11.499 4.388 -11.331 1.00 91.06 92 ALA A N 1
ATOM 725 C CA . ALA A 1 92 ? 10.255 5.137 -11.181 1.00 91.06 92 ALA A CA 1
ATOM 726 C C . ALA A 1 92 ? 9.301 4.470 -10.167 1.00 91.06 92 ALA A C 1
ATOM 728 O O . ALA A 1 92 ? 8.610 5.157 -9.405 1.00 91.06 92 ALA A O 1
ATOM 729 N N . MET A 1 93 ? 9.307 3.134 -10.108 1.00 90.62 93 MET A N 1
ATOM 730 C CA . MET A 1 93 ? 8.616 2.349 -9.089 1.00 90.62 93 MET A CA 1
ATOM 731 C C . MET A 1 93 ? 9.224 2.598 -7.706 1.00 90.62 93 MET A C 1
ATOM 733 O O . MET A 1 93 ? 8.498 2.934 -6.775 1.00 90.62 93 MET A O 1
ATOM 737 N N . GLU A 1 94 ? 10.545 2.525 -7.569 1.00 92.38 94 GLU A N 1
ATOM 738 C CA . GLU A 1 94 ? 11.238 2.835 -6.318 1.00 92.38 94 GLU A CA 1
ATOM 739 C C . GLU A 1 94 ? 10.915 4.260 -5.845 1.00 92.38 94 GLU A C 1
ATOM 741 O O . GLU A 1 94 ? 10.497 4.463 -4.706 1.00 92.38 94 GLU A O 1
ATOM 746 N N . GLY A 1 95 ? 10.991 5.244 -6.745 1.00 94.62 95 GLY A N 1
ATOM 747 C CA . GLY A 1 95 ? 10.644 6.629 -6.434 1.00 94.62 95 GLY A CA 1
ATOM 748 C C . GLY A 1 95 ? 9.178 6.830 -6.029 1.00 94.62 95 GLY A C 1
ATOM 749 O O . GLY A 1 95 ? 8.884 7.715 -5.224 1.00 94.62 95 GLY A O 1
ATOM 750 N N . SER A 1 96 ? 8.249 6.029 -6.561 1.00 95.81 96 SER A N 1
ATOM 751 C CA . SER A 1 96 ? 6.842 6.038 -6.130 1.00 95.81 96 SER A CA 1
ATOM 752 C C . SER A 1 96 ? 6.690 5.387 -4.753 1.00 95.81 96 SER A C 1
ATOM 754 O O . SER A 1 96 ? 6.052 5.960 -3.875 1.00 95.81 96 SER A O 1
ATOM 756 N N . LEU A 1 97 ? 7.348 4.247 -4.518 1.00 95.25 97 LEU A N 1
ATOM 757 C CA . LEU A 1 97 ? 7.336 3.553 -3.229 1.00 95.25 97 LEU A CA 1
ATOM 758 C C . LEU A 1 97 ? 7.869 4.440 -2.100 1.00 95.25 97 LEU A C 1
ATOM 760 O O . LEU A 1 97 ? 7.233 4.545 -1.054 1.00 95.25 97 LEU A O 1
ATOM 764 N N . LEU A 1 98 ? 9.006 5.106 -2.312 1.00 96.06 98 LEU A N 1
ATOM 765 C CA . LEU A 1 98 ? 9.603 5.995 -1.315 1.00 96.06 98 LEU A CA 1
ATOM 766 C C . LEU A 1 98 ? 8.677 7.168 -0.973 1.00 96.06 98 LEU A C 1
ATOM 768 O O . LEU A 1 98 ? 8.512 7.470 0.206 1.00 96.06 98 LEU A O 1
ATOM 772 N N . ARG A 1 99 ? 8.017 7.775 -1.971 1.00 97.00 99 ARG A N 1
ATOM 773 C CA . ARG A 1 99 ? 7.014 8.831 -1.748 1.00 97.00 99 ARG A CA 1
ATOM 774 C C . ARG A 1 99 ? 5.831 8.342 -0.914 1.00 97.00 99 ARG A C 1
ATOM 776 O O . ARG A 1 99 ? 5.430 9.022 0.027 1.00 97.00 99 ARG A O 1
ATOM 783 N N . ILE A 1 100 ? 5.308 7.156 -1.226 1.00 97.38 100 ILE A N 1
ATOM 784 C CA . ILE A 1 100 ? 4.197 6.547 -0.481 1.00 97.38 100 ILE A CA 1
ATOM 785 C C . ILE A 1 100 ? 4.593 6.312 0.983 1.00 97.38 100 ILE A C 1
ATOM 787 O O . ILE A 1 100 ? 3.857 6.688 1.894 1.00 97.38 100 ILE A O 1
ATOM 791 N N . LEU A 1 101 ? 5.757 5.697 1.220 1.00 96.69 101 LEU A N 1
ATOM 792 C CA . LEU A 1 101 ? 6.224 5.387 2.573 1.00 96.69 101 LEU A CA 1
ATOM 793 C C . LEU A 1 101 ? 6.507 6.658 3.382 1.00 96.69 101 LEU A C 1
ATOM 795 O O . LEU A 1 101 ? 6.135 6.723 4.552 1.00 96.69 101 LEU A O 1
ATOM 799 N N . ASP A 1 102 ? 7.117 7.672 2.766 1.00 95.50 102 ASP A N 1
ATOM 800 C CA . ASP A 1 102 ? 7.388 8.958 3.412 1.00 95.50 102 ASP A CA 1
ATOM 801 C C . ASP A 1 102 ? 6.096 9.660 3.854 1.00 95.50 102 ASP A C 1
ATOM 803 O O . ASP A 1 102 ? 6.000 10.108 4.995 1.00 95.50 102 ASP A O 1
ATOM 807 N N . GLY A 1 103 ? 5.045 9.625 3.025 1.00 94.94 103 GLY A N 1
ATOM 808 C CA . GLY A 1 103 ? 3.727 10.185 3.353 1.00 94.94 103 GLY A CA 1
ATOM 809 C C . GLY A 1 103 ? 3.002 9.519 4.536 1.00 94.94 103 GLY A C 1
ATOM 810 O O . GLY A 1 103 ? 1.985 10.032 5.016 1.00 94.94 103 GLY A O 1
ATOM 811 N N . ILE A 1 104 ? 3.494 8.375 5.021 1.00 95.50 104 ILE A N 1
ATOM 812 C CA . ILE A 1 104 ? 2.947 7.667 6.189 1.00 95.50 104 ILE A CA 1
ATOM 813 C C . ILE A 1 104 ? 3.777 7.937 7.449 1.00 95.50 104 ILE A C 1
ATOM 815 O O . ILE A 1 104 ? 3.265 7.754 8.558 1.00 95.50 104 ILE A O 1
ATOM 819 N N . ARG A 1 105 ? 5.023 8.400 7.311 1.00 93.50 105 ARG A N 1
ATOM 820 C CA . ARG A 1 105 ? 5.917 8.609 8.453 1.00 93.50 105 ARG A CA 1
ATOM 821 C C . ARG A 1 105 ? 5.340 9.590 9.470 1.00 93.50 105 ARG A C 1
ATOM 823 O O . ARG A 1 105 ? 4.635 10.536 9.126 1.00 93.50 105 ARG A O 1
ATOM 830 N N . GLY A 1 106 ? 5.655 9.360 10.740 1.00 94.94 106 GLY A N 1
ATOM 831 C CA . GLY A 1 106 ? 5.197 10.176 11.862 1.00 94.94 106 GLY A CA 1
ATOM 832 C C . GLY A 1 106 ? 3.736 9.942 12.247 1.00 94.94 106 GLY A C 1
ATOM 833 O O . GLY A 1 106 ? 3.227 10.631 13.129 1.00 94.94 106 GLY A O 1
ATOM 834 N N . SER A 1 107 ? 3.047 8.988 11.609 1.00 92.38 107 SER A N 1
ATOM 835 C CA . SER A 1 107 ? 1.660 8.656 11.954 1.00 92.38 107 SER A CA 1
ATOM 836 C C . SER A 1 107 ? 1.532 7.632 13.084 1.00 92.38 107 SER A C 1
ATOM 838 O O . SER A 1 107 ? 0.530 7.659 13.796 1.00 92.38 107 SER A O 1
ATOM 840 N N . ASP A 1 108 ? 2.525 6.755 13.259 1.00 96.00 108 ASP A N 1
ATOM 841 C CA . ASP A 1 108 ? 2.601 5.754 14.328 1.00 96.00 108 ASP A CA 1
ATOM 842 C C . ASP A 1 108 ? 4.055 5.282 14.499 1.00 96.00 108 ASP A C 1
ATOM 844 O O . ASP A 1 108 ? 4.733 4.980 13.517 1.00 96.00 108 ASP A O 1
ATOM 848 N N . ALA A 1 109 ?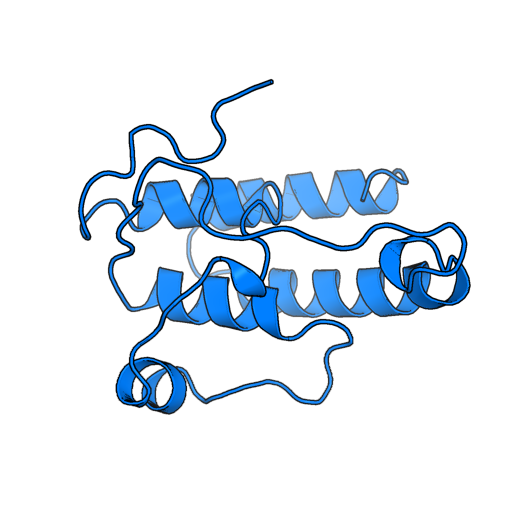 4.536 5.184 15.742 1.00 96.56 109 ALA A N 1
ATOM 849 C CA . ALA A 1 109 ? 5.934 4.841 16.018 1.00 96.56 109 ALA A CA 1
ATOM 850 C C . ALA A 1 109 ? 6.314 3.415 15.573 1.00 96.56 109 ALA A C 1
ATOM 852 O O . ALA A 1 109 ? 7.442 3.196 15.133 1.00 96.56 109 ALA A O 1
ATOM 853 N N . GLY A 1 110 ? 5.387 2.455 15.660 1.00 96.25 110 GLY A N 1
ATOM 854 C CA . GLY A 1 110 ? 5.630 1.083 15.212 1.00 96.25 110 GLY A CA 1
ATOM 855 C C . GLY A 1 110 ? 5.640 0.974 13.687 1.00 96.25 110 GLY A C 1
ATOM 856 O O . GLY A 1 110 ? 6.440 0.239 13.113 1.00 96.25 110 GLY A O 1
ATOM 857 N N . TRP A 1 111 ? 4.799 1.749 13.000 1.00 96.00 111 TRP A N 1
ATOM 858 C CA . TRP A 1 111 ? 4.847 1.835 11.537 1.00 96.00 111 TRP A CA 1
ATOM 859 C C . TRP A 1 111 ? 6.112 2.528 11.036 1.00 96.00 111 TRP A C 1
ATOM 861 O O . TRP A 1 111 ? 6.685 2.083 10.043 1.00 96.00 111 TRP A O 1
ATOM 871 N N . ASP A 1 112 ? 6.588 3.557 11.736 1.00 97.62 112 ASP A N 1
ATOM 872 C CA . ASP A 1 112 ? 7.832 4.252 11.397 1.00 97.62 112 ASP A CA 1
ATOM 873 C C . ASP A 1 112 ? 9.058 3.330 11.454 1.00 97.62 112 ASP A C 1
ATOM 875 O O . ASP A 1 112 ? 9.977 3.471 10.642 1.00 97.62 112 ASP A O 1
ATOM 879 N N . GLU A 1 113 ? 9.079 2.377 12.387 1.00 97.56 113 GLU A N 1
ATOM 880 C CA . GLU A 1 113 ? 10.117 1.345 12.465 1.00 97.56 113 GLU A CA 1
ATOM 881 C C . GLU A 1 113 ? 10.073 0.419 11.240 1.00 97.56 113 GLU A C 1
ATOM 883 O O . GLU A 1 113 ? 11.077 0.272 10.543 1.00 97.56 113 GLU A O 1
ATOM 888 N N . ILE A 1 114 ? 8.889 -0.095 10.886 1.00 97.00 114 ILE A N 1
ATOM 889 C CA . ILE A 1 114 ? 8.701 -0.9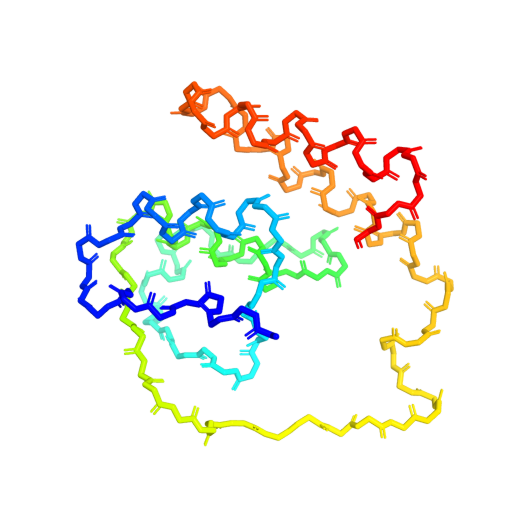46 9.697 1.00 97.00 114 ILE A CA 1
ATOM 890 C C . ILE A 1 114 ? 9.106 -0.206 8.412 1.00 97.00 114 ILE A C 1
ATOM 892 O O . ILE A 1 114 ? 9.764 -0.776 7.537 1.00 97.00 114 ILE A O 1
ATOM 896 N N . ILE A 1 115 ? 8.719 1.067 8.286 1.00 97.19 115 ILE A N 1
ATOM 897 C CA . ILE A 1 115 ? 9.057 1.911 7.135 1.00 97.19 115 ILE A CA 1
ATOM 898 C C . ILE A 1 115 ? 10.572 2.091 7.032 1.00 97.19 115 ILE A C 1
ATOM 900 O O . ILE A 1 115 ? 11.131 1.945 5.945 1.00 97.19 115 ILE A O 1
ATOM 904 N N . ARG A 1 116 ? 11.249 2.375 8.151 1.00 96.69 116 ARG A N 1
ATOM 905 C CA . ARG A 1 116 ? 12.709 2.526 8.192 1.00 96.69 116 ARG A CA 1
ATOM 906 C C . ARG A 1 116 ? 13.411 1.263 7.700 1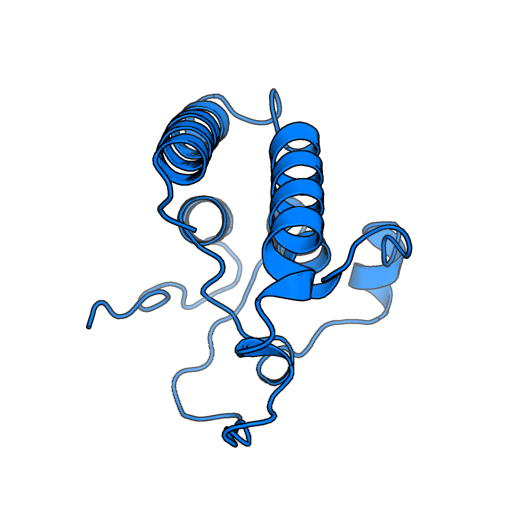.00 96.69 116 ARG A C 1
ATOM 908 O O . ARG A 1 116 ? 14.280 1.357 6.834 1.00 96.69 116 ARG A O 1
ATOM 915 N N . ASP A 1 117 ? 12.992 0.103 8.194 1.00 95.50 117 ASP A N 1
ATOM 916 C CA . ASP A 1 117 ? 13.563 -1.185 7.800 1.00 95.50 117 ASP A CA 1
ATOM 917 C C . ASP A 1 117 ? 13.315 -1.489 6.320 1.00 95.50 117 ASP A C 1
ATOM 919 O O . ASP A 1 117 ? 14.194 -1.993 5.617 1.00 95.50 117 ASP A O 1
ATOM 923 N N . ARG A 1 118 ? 12.126 -1.156 5.804 1.00 94.19 118 ARG A N 1
ATOM 924 C CA . ARG A 1 118 ? 11.819 -1.327 4.381 1.00 94.19 118 ARG A CA 1
ATOM 925 C C . ARG A 1 118 ? 12.652 -0.410 3.491 1.00 94.19 118 ARG A C 1
ATOM 927 O O . ARG A 1 118 ? 13.186 -0.890 2.498 1.00 94.19 118 ARG A O 1
ATOM 934 N N . ILE A 1 119 ? 12.814 0.863 3.852 1.00 94.38 119 ILE A N 1
ATOM 935 C CA . ILE A 1 119 ? 13.663 1.805 3.105 1.00 94.38 119 ILE A CA 1
ATOM 936 C C . ILE A 1 119 ? 15.117 1.318 3.079 1.00 94.38 119 ILE A C 1
ATOM 938 O O . ILE A 1 119 ? 15.754 1.349 2.027 1.00 94.38 119 ILE A O 1
ATOM 942 N N . ALA A 1 120 ? 15.632 0.806 4.201 1.00 92.94 120 ALA A N 1
ATOM 943 C CA . ALA A 1 120 ? 16.979 0.241 4.255 1.00 92.94 120 ALA A CA 1
ATOM 944 C C . ALA A 1 120 ? 17.151 -0.967 3.311 1.00 92.94 120 ALA A C 1
ATOM 946 O O . ALA A 1 120 ? 18.172 -1.068 2.632 1.00 92.94 120 ALA A O 1
ATOM 947 N N . ARG A 1 121 ? 16.148 -1.857 3.215 1.00 91.19 121 ARG A N 1
ATOM 948 C CA . ARG A 1 121 ? 16.162 -2.996 2.273 1.00 91.19 121 ARG A CA 1
ATOM 949 C C . ARG A 1 121 ? 16.132 -2.560 0.808 1.00 91.19 121 ARG A C 1
ATOM 951 O O . ARG A 1 121 ? 16.888 -3.114 0.011 1.00 91.19 121 ARG A O 1
ATOM 958 N N . ILE A 1 122 ? 15.321 -1.554 0.480 1.00 87.81 122 ILE A N 1
ATOM 959 C CA . ILE A 1 122 ? 15.257 -0.973 -0.869 1.00 87.81 122 ILE A CA 1
ATOM 960 C C . ILE A 1 122 ? 16.636 -0.431 -1.264 1.00 87.81 122 ILE A C 1
ATOM 962 O O . ILE A 1 122 ? 17.171 -0.817 -2.299 1.00 87.81 122 ILE A O 1
ATOM 966 N N . GLY A 1 123 ? 17.272 0.357 -0.387 1.00 83.81 123 GLY A N 1
ATOM 967 C CA . GLY A 1 123 ? 18.618 0.891 -0.622 1.00 83.81 123 GLY A CA 1
ATOM 968 C C . GLY A 1 123 ? 19.714 -0.178 -0.750 1.00 83.81 123 GLY A C 1
ATOM 969 O O . GLY A 1 123 ? 20.754 0.078 -1.351 1.00 83.81 123 GLY A O 1
ATOM 970 N N . ALA A 1 124 ? 19.483 -1.387 -0.228 1.00 85.75 124 ALA A N 1
ATOM 971 C CA . ALA A 1 124 ? 20.362 -2.546 -0.390 1.00 85.75 124 ALA A CA 1
ATOM 972 C C . ALA A 1 124 ? 20.060 -3.385 -1.653 1.00 85.75 124 ALA A C 1
ATOM 974 O O . ALA A 1 124 ? 20.683 -4.427 -1.854 1.00 85.75 124 ALA A O 1
ATOM 975 N N . GLY A 1 125 ? 19.113 -2.962 -2.500 1.00 76.25 125 GLY A N 1
ATOM 976 C CA . GLY A 1 125 ? 18.749 -3.640 -3.748 1.00 76.25 125 GLY A CA 1
ATOM 977 C C . GLY A 1 125 ? 17.694 -4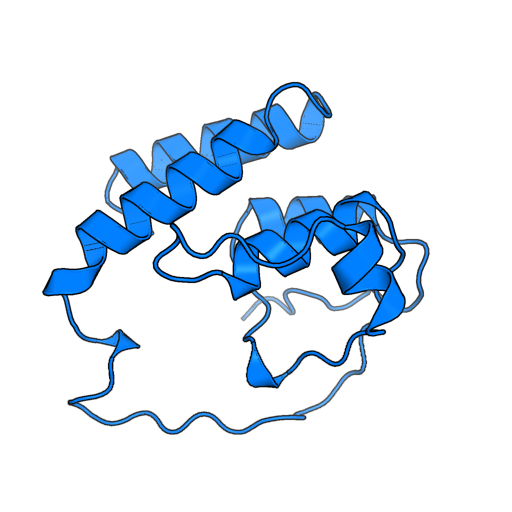.743 -3.606 1.00 76.25 125 GLY A C 1
ATOM 978 O O . GLY A 1 125 ? 17.571 -5.580 -4.497 1.00 76.25 125 GLY A O 1
ATOM 979 N N . SER A 1 126 ? 16.942 -4.779 -2.500 1.00 62.47 126 SER A N 1
ATOM 980 C CA . SER A 1 126 ? 15.792 -5.677 -2.311 1.00 62.47 126 SER A CA 1
ATOM 981 C C . SER A 1 126 ? 14.485 -4.877 -2.346 1.00 62.47 126 SER A C 1
ATOM 983 O O . SER A 1 126 ? 14.105 -4.288 -1.331 1.00 62.47 126 SER A O 1
ATOM 985 N N . LEU A 1 127 ? 13.821 -4.841 -3.510 1.00 57.31 127 LEU A N 1
ATOM 986 C CA . LEU A 1 127 ? 12.452 -4.320 -3.669 1.00 57.31 127 LEU A CA 1
ATOM 987 C C . LEU A 1 127 ? 11.404 -5.310 -3.144 1.00 57.31 127 LEU A C 1
ATOM 989 O O . LEU A 1 127 ? 11.588 -6.530 -3.359 1.00 57.31 127 LEU A O 1
#

pLDDT: mean 88.31, std 11.82, range [38.28, 97.81]